Protein AF-A0A6M7XHJ5-F1 (afdb_monomer_lite)

Radius of gyration: 19.48 Å; chains: 1; bounding box: 38×26×70 Å

Sequence (147 aa):
MRHNLIFRFPIRRTSADLGCARAAVDEAEARYRRENIQPPTRANPFPDATVVANAQALERLGREVGALEGLIRHQPENDRMAQRYRQEAGTLAALAEKDAVLVGQAELLRSMLEGVAADAMLAGKREIEVGIAAITATLRERQTFLL

pLDDT: mean 84.41, std 15.48, range [36.16, 96.69]

Structure (mmCIF, N/CA/C/O backbone):
data_AF-A0A6M7XHJ5-F1
#
_entry.id   AF-A0A6M7XHJ5-F1
#
loop_
_atom_site.group_PDB
_atom_site.id
_atom_site.type_symbol
_atom_site.label_atom_id
_atom_site.label_alt_id
_atom_site.label_comp_id
_atom_site.label_asym_id
_atom_site.label_entity_id
_atom_site.label_seq_id
_atom_site.pdbx_PDB_ins_code
_atom_site.Cartn_x
_atom_site.Cartn_y
_atom_site.Cartn_z
_atom_site.occupancy
_atom_site.B_iso_or_equiv
_atom_site.auth_seq_id
_atom_site.auth_comp_id
_atom_site.auth_asym_id
_atom_site.auth_atom_id
_atom_site.pdbx_PDB_model_num
ATOM 1 N N . MET A 1 1 ? 11.111 5.367 36.157 1.00 37.09 1 MET A N 1
ATOM 2 C CA . MET A 1 1 ? 10.244 4.722 35.149 1.00 37.09 1 MET A CA 1
ATOM 3 C C . MET A 1 1 ? 9.780 5.774 34.150 1.00 37.09 1 MET A C 1
ATOM 5 O O . MET A 1 1 ? 8.870 6.536 34.447 1.00 37.09 1 MET A O 1
ATOM 9 N N . ARG A 1 2 ? 10.476 5.904 33.014 1.00 36.16 2 ARG A N 1
ATOM 10 C CA . ARG A 1 2 ? 10.113 6.851 31.951 1.00 36.16 2 ARG A CA 1
ATOM 11 C C . ARG A 1 2 ? 9.034 6.190 31.093 1.00 36.16 2 ARG A C 1
ATOM 13 O O . ARG A 1 2 ? 9.340 5.276 30.338 1.00 36.16 2 ARG A O 1
ATOM 20 N N . HIS A 1 3 ? 7.781 6.598 31.280 1.00 38.34 3 HIS A N 1
ATOM 21 C CA . HIS A 1 3 ? 6.679 6.163 30.428 1.00 38.34 3 HIS A CA 1
ATOM 22 C C . HIS A 1 3 ? 6.934 6.655 29.001 1.00 38.34 3 HIS A C 1
ATOM 24 O O . HIS A 1 3 ? 7.126 7.845 28.753 1.00 38.34 3 HIS A O 1
ATOM 30 N N . ASN A 1 4 ? 7.007 5.688 28.094 1.00 36.66 4 A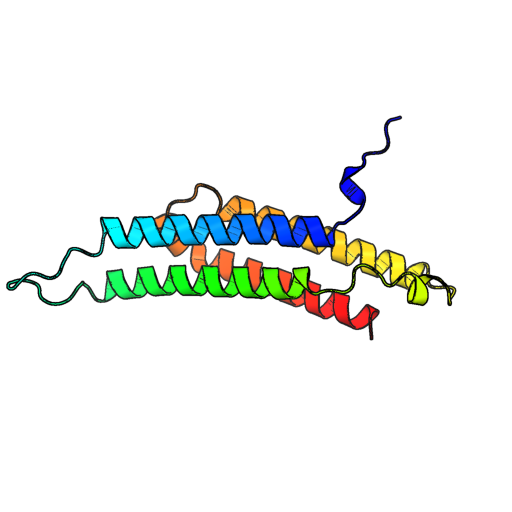SN A N 1
ATOM 31 C CA . ASN A 1 4 ? 7.342 5.837 26.691 1.00 36.66 4 ASN A CA 1
ATOM 32 C C . ASN A 1 4 ? 6.278 6.710 25.998 1.00 36.66 4 ASN A C 1
ATOM 34 O O . ASN A 1 4 ? 5.141 6.285 25.810 1.00 36.66 4 ASN A O 1
ATOM 38 N N . LEU A 1 5 ? 6.644 7.934 25.610 1.00 40.41 5 LEU A N 1
ATOM 39 C CA . LEU A 1 5 ? 5.783 8.906 24.911 1.00 40.41 5 LEU A CA 1
ATOM 40 C C . LEU A 1 5 ? 5.382 8.473 23.481 1.00 40.41 5 LEU A C 1
ATOM 42 O O . LEU A 1 5 ? 4.689 9.214 22.788 1.00 40.41 5 LEU A O 1
ATOM 46 N N . ILE A 1 6 ? 5.784 7.275 23.047 1.00 45.56 6 ILE A N 1
ATOM 47 C CA . ILE A 1 6 ? 5.575 6.735 21.694 1.00 45.56 6 ILE A CA 1
ATOM 48 C C . ILE A 1 6 ? 4.115 6.291 21.457 1.00 45.56 6 ILE A C 1
ATOM 50 O O . ILE A 1 6 ? 3.661 6.261 20.319 1.00 45.56 6 ILE A O 1
ATOM 54 N N . PHE A 1 7 ? 3.327 6.039 22.507 1.00 45.59 7 PHE A N 1
ATOM 55 C CA . PHE A 1 7 ? 1.928 5.592 22.375 1.00 45.59 7 PHE A CA 1
ATOM 56 C C . PHE A 1 7 ? 0.900 6.713 22.163 1.00 45.59 7 PHE A C 1
ATOM 58 O O . PHE A 1 7 ? -0.298 6.448 22.124 1.00 45.59 7 PHE A O 1
ATOM 65 N N . ARG A 1 8 ? 1.321 7.979 22.060 1.00 54.09 8 ARG A N 1
ATOM 66 C CA . ARG A 1 8 ? 0.375 9.097 22.179 1.00 54.09 8 ARG A CA 1
ATOM 67 C C . ARG A 1 8 ? -0.549 9.269 20.964 1.00 54.09 8 ARG A C 1
ATOM 69 O O . ARG A 1 8 ? -1.607 9.862 21.138 1.00 54.09 8 ARG A O 1
ATOM 76 N N . PHE A 1 9 ? -0.190 8.740 19.785 1.00 61.53 9 PHE A N 1
ATOM 77 C CA . PHE A 1 9 ? -0.984 8.858 18.548 1.00 61.53 9 PHE A CA 1
ATOM 78 C C . PHE A 1 9 ? -0.728 7.686 17.566 1.00 61.53 9 PHE A C 1
ATOM 80 O O . PHE A 1 9 ? 0.008 7.862 16.591 1.00 61.53 9 PHE A O 1
ATOM 87 N N . PRO A 1 10 ? -1.309 6.490 17.789 1.00 76.50 10 PRO A N 1
ATOM 88 C CA . PRO A 1 10 ? -1.055 5.310 16.951 1.00 76.50 10 PRO A CA 1
ATOM 89 C C . PRO A 1 10 ? -1.459 5.525 15.484 1.00 76.50 10 PRO A C 1
ATOM 91 O O . PRO A 1 10 ? -0.686 5.208 14.591 1.00 76.50 10 PRO A O 1
ATOM 94 N N . ILE A 1 11 ? -2.583 6.200 15.225 1.00 80.19 11 ILE A N 1
ATOM 95 C CA . ILE A 1 11 ? -3.057 6.524 13.866 1.00 80.19 11 ILE A CA 1
ATOM 96 C C . ILE A 1 11 ? -2.085 7.428 13.086 1.00 80.19 11 ILE A C 1
ATOM 98 O O . ILE A 1 11 ? -1.862 7.233 11.887 1.00 80.19 11 ILE A O 1
ATOM 102 N N . ARG A 1 12 ? -1.446 8.398 13.755 1.00 80.00 12 ARG A N 1
ATOM 103 C CA . ARG A 1 12 ? -0.410 9.229 13.115 1.00 80.00 12 ARG A CA 1
ATOM 104 C C . ARG A 1 12 ? 0.828 8.418 12.763 1.00 80.00 12 ARG A C 1
ATOM 106 O O . ARG A 1 12 ? 1.436 8.660 11.728 1.00 80.00 12 ARG A O 1
ATOM 113 N N . ARG A 1 13 ? 1.198 7.460 13.612 1.00 85.00 13 ARG A N 1
ATOM 114 C CA . ARG A 1 13 ? 2.319 6.563 13.337 1.00 85.00 13 ARG A CA 1
ATOM 115 C C . ARG A 1 13 ? 2.012 5.653 12.151 1.00 85.00 13 ARG A C 1
ATOM 117 O O . ARG A 1 13 ? 2.800 5.623 11.218 1.00 85.00 13 ARG A O 1
ATOM 124 N N . THR A 1 14 ? 0.840 5.018 12.133 1.00 87.69 14 THR A N 1
ATOM 125 C CA . THR A 1 14 ? 0.401 4.174 11.014 1.00 87.69 14 THR A CA 1
ATOM 126 C C . THR A 1 14 ? 0.417 4.936 9.688 1.00 87.69 14 THR A C 1
ATOM 128 O O . THR A 1 14 ? 0.964 4.445 8.707 1.00 87.69 14 THR A O 1
ATOM 131 N N . SER A 1 15 ? -0.132 6.156 9.646 1.00 89.00 15 SER A N 1
ATOM 132 C CA . SER A 1 15 ? -0.089 6.978 8.424 1.00 89.00 15 SER A CA 1
ATOM 133 C C . SER A 1 15 ? 1.333 7.394 8.036 1.00 89.00 15 SER A C 1
ATOM 135 O O . SER A 1 15 ? 1.647 7.400 6.852 1.00 89.00 15 SER A O 1
ATOM 137 N N . ALA A 1 16 ? 2.218 7.681 8.994 1.00 89.44 16 ALA A N 1
ATOM 138 C CA . ALA A 1 16 ? 3.621 7.961 8.693 1.00 89.44 16 ALA A CA 1
ATOM 139 C C . ALA A 1 16 ? 4.345 6.740 8.098 1.00 89.44 16 ALA A C 1
ATOM 141 O O . ALA A 1 16 ? 5.028 6.878 7.086 1.00 89.44 16 ALA A O 1
ATOM 142 N N . ASP A 1 17 ? 4.156 5.549 8.674 1.00 92.25 17 ASP A N 1
ATOM 143 C CA . ASP A 1 17 ? 4.762 4.310 8.175 1.00 92.25 17 ASP A CA 1
ATOM 144 C C . ASP A 1 17 ? 4.269 3.970 6.759 1.00 92.25 17 ASP A C 1
ATOM 146 O O . ASP A 1 17 ? 5.069 3.597 5.899 1.00 92.25 17 ASP A O 1
ATOM 150 N N . LEU A 1 18 ? 2.978 4.185 6.481 1.00 94.19 18 LEU A N 1
ATOM 151 C CA . LEU A 1 18 ? 2.417 4.050 5.133 1.00 94.19 18 LEU A CA 1
ATOM 152 C C . LEU A 1 18 ? 2.942 5.113 4.161 1.00 94.19 18 LEU A C 1
ATOM 154 O O . LEU A 1 18 ? 3.202 4.796 3.003 1.00 94.19 18 LEU A O 1
ATOM 158 N N . GLY A 1 19 ? 3.154 6.347 4.622 1.00 93.50 19 GLY A N 1
ATOM 159 C CA . GLY A 1 19 ? 3.782 7.399 3.821 1.00 93.50 19 GLY A CA 1
ATOM 160 C C . GLY A 1 19 ? 5.221 7.044 3.432 1.00 93.50 19 GLY A C 1
ATOM 161 O O . GLY A 1 19 ? 5.611 7.204 2.275 1.00 93.50 19 GLY A O 1
ATOM 162 N N . CYS A 1 20 ? 5.999 6.482 4.363 1.00 94.25 20 CYS A N 1
ATOM 163 C CA . CYS A 1 20 ? 7.334 5.951 4.078 1.00 94.25 20 CYS A CA 1
ATOM 164 C C . CYS A 1 20 ? 7.285 4.778 3.089 1.00 94.25 20 CYS A C 1
ATOM 166 O O . CYS A 1 20 ? 8.063 4.748 2.136 1.00 94.25 20 CYS A O 1
ATOM 168 N N . ALA A 1 21 ? 6.351 3.842 3.275 1.00 94.50 21 ALA A N 1
ATOM 169 C CA . ALA A 1 21 ? 6.147 2.720 2.362 1.00 94.50 21 ALA A CA 1
ATOM 170 C C . ALA A 1 21 ? 5.805 3.194 0.938 1.00 94.50 21 ALA A C 1
ATOM 172 O O . ALA A 1 21 ? 6.397 2.715 -0.030 1.00 94.50 21 ALA A O 1
ATOM 173 N N . ARG A 1 22 ? 4.910 4.182 0.799 1.00 95.94 22 ARG A N 1
ATOM 174 C CA . ARG A 1 22 ? 4.578 4.801 -0.492 1.00 95.94 22 ARG A CA 1
ATOM 175 C C . ARG A 1 22 ? 5.807 5.428 -1.143 1.00 95.94 22 ARG A C 1
ATOM 177 O O . ARG A 1 22 ? 6.074 5.148 -2.307 1.00 95.94 22 ARG A O 1
ATOM 184 N N . ALA A 1 23 ? 6.562 6.234 -0.399 1.00 95.62 23 ALA A N 1
ATOM 185 C CA . ALA A 1 23 ? 7.765 6.877 -0.920 1.00 95.62 23 ALA A CA 1
ATOM 186 C C . ALA A 1 23 ? 8.805 5.853 -1.409 1.00 95.62 23 ALA A C 1
ATOM 188 O O . ALA A 1 23 ? 9.441 6.066 -2.439 1.00 95.62 23 ALA A O 1
ATOM 189 N N . ALA A 1 24 ? 8.945 4.721 -0.712 1.00 94.62 24 ALA A N 1
ATOM 190 C CA . ALA A 1 24 ? 9.844 3.647 -1.123 1.00 94.62 24 ALA A CA 1
ATOM 191 C C . ALA A 1 24 ? 9.414 2.995 -2.449 1.00 94.62 24 ALA A C 1
ATOM 193 O O . ALA A 1 24 ? 10.260 2.749 -3.311 1.00 94.62 24 ALA A O 1
ATOM 194 N N . VAL A 1 25 ? 8.111 2.757 -2.639 1.00 94.94 25 VAL A N 1
ATOM 195 C CA . VAL A 1 25 ? 7.576 2.232 -3.907 1.00 94.94 25 VAL A CA 1
ATOM 196 C C . VAL A 1 25 ? 7.771 3.236 -5.043 1.00 94.94 25 VAL A C 1
ATOM 198 O O . VAL A 1 25 ? 8.176 2.835 -6.130 1.00 94.94 25 VAL A O 1
ATOM 201 N N . ASP A 1 26 ? 7.555 4.528 -4.790 1.00 96.19 26 ASP A N 1
ATOM 202 C CA . ASP A 1 26 ? 7.720 5.587 -5.797 1.00 96.19 26 ASP A CA 1
ATOM 203 C C . ASP A 1 26 ? 9.165 5.716 -6.269 1.00 96.19 26 ASP A C 1
ATOM 205 O O . ASP A 1 26 ? 9.424 5.804 -7.470 1.00 96.19 26 ASP A O 1
ATOM 209 N N . GLU A 1 27 ? 10.123 5.665 -5.342 1.00 96.19 27 GLU A N 1
ATOM 210 C CA . GLU A 1 27 ? 11.541 5.675 -5.697 1.00 96.19 27 GLU A CA 1
ATOM 211 C C . GLU A 1 27 ? 11.929 4.407 -6.472 1.00 96.19 27 GLU A C 1
ATOM 213 O O . GLU A 1 27 ? 12.627 4.482 -7.489 1.00 96.19 27 GLU A O 1
ATOM 218 N N . ALA A 1 28 ? 11.453 3.234 -6.038 1.00 95.19 28 ALA A N 1
ATOM 219 C CA . ALA A 1 28 ? 11.714 1.976 -6.730 1.00 95.19 28 ALA A CA 1
ATOM 220 C C . ALA A 1 28 ? 11.129 1.971 -8.152 1.00 95.19 28 ALA A C 1
ATOM 222 O O . ALA A 1 28 ? 11.827 1.577 -9.088 1.00 95.19 28 ALA A O 1
ATOM 223 N N . GLU A 1 29 ? 9.899 2.456 -8.334 1.00 96.19 29 GLU A N 1
ATOM 224 C CA . GLU A 1 29 ? 9.250 2.614 -9.637 1.00 96.19 29 GLU A CA 1
ATOM 225 C C . GLU A 1 29 ? 10.019 3.597 -10.529 1.00 96.19 29 GLU A C 1
ATOM 227 O O . GLU A 1 29 ? 10.342 3.281 -11.678 1.00 96.19 29 GLU A O 1
ATOM 232 N N . ALA A 1 30 ? 10.346 4.785 -10.012 1.00 94.38 30 ALA A N 1
ATOM 233 C CA . ALA A 1 30 ? 11.049 5.816 -10.766 1.00 94.38 30 ALA A CA 1
ATOM 234 C C . ALA A 1 30 ? 12.436 5.341 -11.217 1.00 94.38 30 ALA A C 1
ATOM 236 O O . ALA A 1 30 ? 12.856 5.602 -12.348 1.00 94.38 30 ALA A O 1
ATOM 237 N N . ARG A 1 31 ? 13.157 4.619 -10.354 1.00 94.50 31 ARG A N 1
ATOM 238 C CA . ARG A 1 31 ? 14.416 3.959 -10.710 1.00 94.50 31 ARG A CA 1
ATOM 239 C C . ARG A 1 31 ? 14.203 2.871 -11.766 1.00 94.50 31 ARG A C 1
ATOM 241 O O . ARG A 1 31 ? 14.869 2.918 -12.796 1.00 94.50 31 ARG A O 1
ATOM 248 N N . TYR A 1 32 ? 13.226 1.982 -11.578 1.00 94.94 32 TYR A N 1
ATOM 249 C CA . TYR A 1 32 ? 12.918 0.910 -12.529 1.00 94.94 32 TYR A CA 1
ATOM 250 C C . TYR A 1 32 ? 12.632 1.449 -13.932 1.00 94.94 32 TYR A C 1
ATOM 252 O O . TYR A 1 32 ? 13.195 0.960 -14.911 1.00 94.94 32 TYR A O 1
ATOM 260 N N . ARG A 1 33 ? 11.806 2.498 -14.044 1.00 93.81 33 ARG A N 1
ATOM 261 C CA . ARG A 1 33 ? 11.504 3.136 -15.332 1.00 93.81 33 ARG A CA 1
ATOM 262 C C . ARG A 1 33 ? 12.752 3.725 -15.979 1.00 93.81 33 ARG A C 1
ATOM 264 O O . ARG A 1 33 ? 12.955 3.504 -17.166 1.00 93.81 33 ARG A O 1
ATOM 271 N N . ARG A 1 34 ? 13.592 4.441 -15.223 1.00 91.81 34 ARG A N 1
ATOM 272 C CA . ARG A 1 34 ? 14.839 5.027 -15.751 1.00 91.81 34 ARG A CA 1
ATOM 273 C C . ARG A 1 34 ? 15.808 3.969 -16.275 1.00 91.81 34 ARG A C 1
ATOM 275 O O . ARG A 1 34 ? 16.462 4.204 -17.284 1.00 91.81 34 ARG A O 1
ATOM 282 N N . GLU A 1 35 ? 15.907 2.839 -15.585 1.00 92.56 35 GLU A N 1
ATOM 283 C CA . GLU A 1 35 ? 16.855 1.771 -15.915 1.00 92.56 35 GLU A CA 1
ATOM 284 C C . GLU A 1 35 ? 16.361 0.874 -17.059 1.00 92.56 35 GLU A C 1
ATOM 286 O O . GLU A 1 35 ? 17.168 0.414 -17.863 1.00 92.56 35 GLU A O 1
ATOM 291 N N . ASN A 1 36 ? 15.046 0.650 -17.167 1.00 91.00 36 ASN A N 1
ATOM 292 C CA . ASN A 1 36 ? 14.487 -0.354 -18.078 1.00 91.00 36 ASN A CA 1
ATOM 293 C C . ASN A 1 36 ? 13.733 0.234 -19.282 1.00 91.00 36 ASN A C 1
ATOM 295 O O . ASN A 1 36 ? 13.615 -0.429 -20.312 1.00 91.00 36 ASN A O 1
ATOM 299 N N . ILE A 1 37 ? 13.227 1.469 -19.196 1.00 87.75 37 ILE A N 1
ATOM 300 C CA . ILE A 1 37 ? 12.522 2.129 -20.304 1.00 87.75 37 ILE A CA 1
ATOM 301 C C . ILE A 1 37 ? 13.501 3.055 -21.019 1.00 87.75 37 ILE A C 1
ATOM 303 O O . ILE A 1 37 ? 13.726 4.199 -20.624 1.00 87.75 37 ILE A O 1
ATOM 307 N N . GLN A 1 38 ? 14.086 2.544 -22.100 1.00 82.38 38 GLN A N 1
ATOM 308 C CA . GLN A 1 38 ? 14.976 3.330 -22.947 1.00 82.38 38 GLN A CA 1
ATOM 309 C C . GLN A 1 38 ? 14.204 4.430 -23.696 1.00 82.38 38 GLN A C 1
ATOM 311 O O . GLN A 1 38 ? 13.038 4.229 -24.056 1.00 82.38 38 GLN A O 1
ATOM 316 N N . PRO A 1 39 ? 14.847 5.576 -23.988 1.00 82.31 39 PRO A N 1
ATOM 317 C CA . PRO A 1 39 ? 14.275 6.578 -24.874 1.00 82.31 39 PRO A CA 1
ATOM 318 C C . PRO A 1 39 ? 13.908 5.957 -26.231 1.00 82.31 39 PRO A C 1
ATOM 320 O O . PRO A 1 39 ? 14.705 5.190 -26.781 1.00 82.31 39 PRO A O 1
ATOM 323 N N . PRO A 1 40 ? 12.733 6.281 -26.794 1.00 83.94 40 PRO A N 1
ATOM 324 C CA . PRO A 1 40 ? 12.307 5.718 -28.064 1.00 83.94 40 PRO A CA 1
ATOM 325 C C . PRO A 1 40 ? 13.287 6.107 -29.172 1.00 83.94 40 PRO A C 1
ATOM 327 O O . PRO A 1 40 ? 13.689 7.265 -29.309 1.00 83.94 40 PRO A O 1
ATOM 330 N N . THR A 1 41 ? 13.663 5.126 -29.985 1.00 84.88 41 THR A N 1
ATOM 331 C CA . THR A 1 41 ? 14.530 5.322 -31.150 1.00 84.88 41 THR A CA 1
ATOM 332 C C . THR A 1 41 ? 13.776 4.956 -32.421 1.00 84.88 41 THR A C 1
ATOM 334 O O . THR A 1 41 ? 12.747 4.291 -32.378 1.00 84.88 41 THR A O 1
ATOM 337 N N . ARG A 1 42 ? 14.290 5.344 -33.594 1.00 84.50 42 ARG A N 1
ATOM 338 C CA . ARG A 1 42 ? 13.684 4.915 -34.869 1.00 84.50 42 ARG A CA 1
ATOM 339 C C . ARG A 1 42 ? 13.644 3.390 -35.026 1.00 84.50 42 ARG A C 1
ATOM 341 O O . ARG A 1 42 ? 12.716 2.883 -35.641 1.00 84.50 42 ARG A O 1
ATOM 348 N N . ALA A 1 43 ? 14.646 2.684 -34.497 1.00 83.44 43 ALA A N 1
ATOM 349 C CA . ALA A 1 43 ? 14.737 1.226 -34.563 1.00 83.44 43 ALA A CA 1
ATOM 350 C C . ALA A 1 43 ? 13.854 0.536 -33.514 1.00 83.44 43 ALA A C 1
ATOM 352 O O . ALA A 1 43 ? 13.337 -0.545 -33.770 1.00 83.44 43 ALA A O 1
ATOM 353 N N . ASN A 1 44 ? 13.662 1.173 -32.357 1.00 77.81 44 ASN A N 1
ATOM 354 C CA . ASN A 1 44 ? 12.778 0.692 -31.306 1.00 77.81 44 ASN A CA 1
ATOM 355 C C . ASN A 1 44 ? 11.848 1.827 -30.843 1.00 77.81 44 ASN A C 1
ATOM 357 O O . ASN A 1 44 ? 12.174 2.539 -29.886 1.00 77.81 44 ASN A O 1
ATOM 361 N N . PRO A 1 45 ? 10.735 2.061 -31.564 1.00 81.88 45 PRO A N 1
ATOM 362 C CA . PRO A 1 45 ? 9.854 3.198 -31.308 1.00 81.88 45 PRO A CA 1
ATOM 363 C C . PRO A 1 45 ? 8.982 3.013 -30.063 1.00 81.88 45 PRO A C 1
ATOM 365 O O . PRO A 1 45 ? 8.494 4.003 -29.520 1.00 81.88 45 PRO A O 1
ATOM 368 N N . PHE A 1 46 ? 8.793 1.773 -29.603 1.00 84.94 46 PHE A N 1
ATOM 369 C CA . PHE A 1 46 ? 7.975 1.450 -28.439 1.00 84.94 46 PHE A CA 1
ATOM 370 C C . PHE A 1 46 ? 8.787 0.655 -27.412 1.00 84.94 46 PHE A C 1
ATOM 372 O O . PHE A 1 46 ? 9.552 -0.228 -27.797 1.00 84.94 46 PHE A O 1
ATOM 379 N N . PRO A 1 47 ? 8.629 0.939 -26.111 1.00 83.75 47 PRO A N 1
ATOM 380 C CA . PRO A 1 47 ? 9.254 0.139 -25.067 1.00 83.75 47 PRO A CA 1
ATOM 381 C C . PRO A 1 47 ? 8.637 -1.264 -24.991 1.00 83.75 47 PRO A C 1
ATOM 383 O O . PRO A 1 47 ? 7.488 -1.474 -25.382 1.00 83.75 47 PRO A O 1
ATOM 386 N N . ASP A 1 48 ? 9.399 -2.216 -24.449 1.00 89.56 48 ASP A N 1
ATOM 387 C CA . ASP A 1 48 ? 8.937 -3.587 -24.219 1.00 89.56 48 ASP A CA 1
ATOM 388 C C . ASP A 1 48 ? 7.674 -3.601 -23.336 1.00 89.56 48 ASP A C 1
ATOM 390 O O . ASP A 1 48 ? 7.631 -2.986 -22.265 1.00 89.56 48 ASP A O 1
ATOM 394 N N . ALA A 1 49 ? 6.638 -4.316 -23.783 1.00 90.62 49 ALA A N 1
ATOM 395 C CA . ALA A 1 49 ? 5.348 -4.377 -23.101 1.00 90.62 49 ALA A CA 1
ATOM 396 C C . ALA A 1 49 ? 5.441 -4.963 -21.681 1.00 90.62 49 ALA A C 1
ATOM 398 O O . ALA A 1 49 ? 4.711 -4.526 -20.793 1.00 90.62 49 ALA A O 1
ATOM 399 N N . THR A 1 50 ? 6.350 -5.909 -21.445 1.00 91.75 50 THR A N 1
ATOM 400 C CA . THR A 1 50 ? 6.578 -6.531 -20.133 1.00 91.75 50 THR A CA 1
ATOM 401 C C . THR A 1 50 ? 7.192 -5.530 -19.162 1.00 91.75 50 THR A C 1
ATOM 403 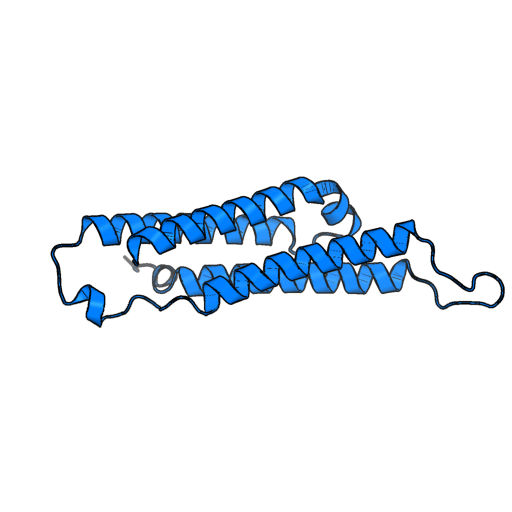O O . THR A 1 50 ? 6.751 -5.417 -18.020 1.00 91.75 50 THR A O 1
ATOM 406 N N . VAL A 1 51 ? 8.163 -4.739 -19.628 1.00 91.75 51 VAL A N 1
ATOM 407 C CA . VAL A 1 51 ? 8.783 -3.670 -18.830 1.00 91.75 51 VAL A CA 1
ATOM 408 C C . VAL A 1 51 ? 7.746 -2.612 -18.458 1.00 91.75 51 VAL A C 1
ATOM 410 O O . VAL A 1 51 ? 7.668 -2.182 -17.306 1.00 91.75 51 VAL A O 1
ATOM 413 N N . VAL A 1 52 ? 6.898 -2.218 -19.411 1.00 92.44 52 VAL A N 1
ATOM 414 C CA . VAL A 1 52 ? 5.806 -1.272 -19.145 1.00 92.44 52 VAL A CA 1
ATOM 415 C C . VAL A 1 52 ? 4.804 -1.850 -18.142 1.00 92.44 52 VAL A C 1
ATOM 417 O O . VAL A 1 52 ? 4.404 -1.142 -17.218 1.00 92.44 52 VAL A O 1
ATOM 420 N N . ALA A 1 53 ? 4.425 -3.123 -18.279 1.00 94.31 53 ALA A N 1
ATOM 421 C CA . ALA A 1 53 ? 3.501 -3.788 -17.361 1.00 94.31 53 ALA A CA 1
ATOM 422 C C . ALA A 1 53 ? 4.053 -3.857 -15.927 1.00 94.31 53 ALA A C 1
ATOM 424 O O . ALA A 1 53 ? 3.327 -3.576 -14.974 1.00 94.31 53 ALA A O 1
ATOM 425 N N . ASN A 1 54 ? 5.343 -4.155 -15.766 1.00 94.19 54 ASN A N 1
ATOM 426 C CA . ASN A 1 54 ? 6.017 -4.163 -14.467 1.00 94.19 54 ASN A CA 1
ATOM 427 C C . ASN A 1 54 ? 6.044 -2.770 -13.823 1.00 94.19 54 ASN A C 1
ATOM 429 O O . ASN A 1 54 ? 5.711 -2.623 -12.647 1.00 94.19 54 ASN A O 1
ATOM 433 N N . ALA A 1 55 ? 6.354 -1.730 -14.602 1.00 94.25 55 ALA A N 1
ATOM 434 C CA . ALA A 1 55 ? 6.308 -0.353 -14.116 1.00 94.25 55 ALA A CA 1
ATOM 435 C C . ALA A 1 55 ? 4.889 0.053 -13.671 1.00 94.25 55 ALA A C 1
ATOM 437 O O . ALA A 1 55 ? 4.714 0.649 -12.611 1.00 94.25 55 ALA A O 1
ATOM 438 N N . GLN A 1 56 ? 3.861 -0.329 -14.436 1.00 95.69 56 GLN A N 1
ATOM 439 C CA . GLN A 1 56 ? 2.459 -0.102 -14.068 1.00 95.69 56 GLN A CA 1
ATOM 440 C C . GLN A 1 56 ? 2.033 -0.885 -12.818 1.00 95.69 56 GLN A C 1
ATOM 442 O O . GLN A 1 56 ? 1.183 -0.414 -12.061 1.00 95.69 56 GLN A O 1
ATOM 447 N N . ALA A 1 57 ? 2.587 -2.079 -12.595 1.00 94.75 57 ALA A N 1
ATOM 448 C CA . ALA A 1 57 ? 2.317 -2.862 -11.394 1.00 94.75 57 ALA A CA 1
ATOM 449 C C . ALA A 1 57 ? 2.869 -2.170 -10.136 1.00 94.75 57 ALA A C 1
ATOM 451 O O . ALA A 1 57 ? 2.150 -2.078 -9.142 1.00 94.75 57 ALA A O 1
ATOM 452 N N . LEU A 1 58 ? 4.089 -1.626 -10.197 1.00 95.00 58 LEU A N 1
ATOM 453 C CA . LEU A 1 58 ? 4.678 -0.823 -9.115 1.00 95.00 58 LEU A CA 1
ATOM 454 C C . 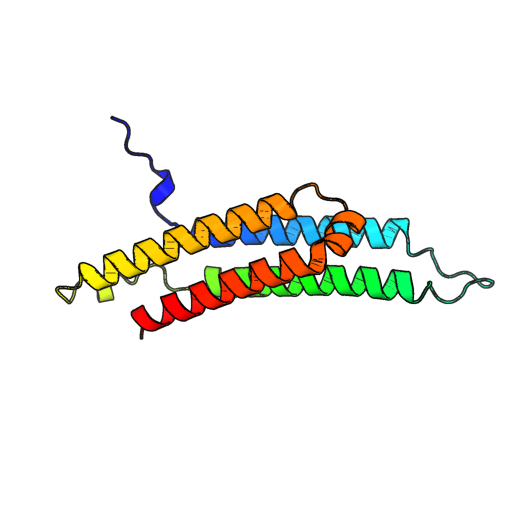LEU A 1 58 ? 3.877 0.461 -8.863 1.00 95.00 58 LEU A C 1
ATOM 456 O O . LEU A 1 58 ? 3.527 0.763 -7.723 1.00 95.00 58 LEU A O 1
ATOM 460 N N . GLU A 1 59 ? 3.500 1.163 -9.933 1.00 96.31 59 GLU A N 1
ATOM 461 C CA . GLU A 1 59 ? 2.670 2.367 -9.852 1.00 96.31 59 GLU A CA 1
ATOM 462 C C . GLU A 1 59 ? 1.330 2.079 -9.150 1.00 96.31 59 GLU A C 1
ATOM 464 O O . GLU A 1 59 ? 0.863 2.859 -8.315 1.00 96.31 59 GLU A O 1
ATOM 469 N N . ARG A 1 60 ? 0.706 0.936 -9.472 1.00 96.31 60 ARG A N 1
ATOM 470 C CA . ARG A 1 60 ? -0.541 0.488 -8.843 1.00 96.31 60 ARG A CA 1
ATOM 471 C C . ARG A 1 60 ? -0.347 0.173 -7.364 1.00 96.31 60 ARG A C 1
ATOM 473 O O . ARG A 1 60 ? -1.141 0.656 -6.564 1.00 96.31 60 ARG A O 1
ATOM 480 N N . LEU A 1 61 ? 0.699 -0.578 -7.011 1.00 94.19 61 LEU A N 1
ATOM 481 C CA . LEU A 1 61 ? 1.011 -0.897 -5.615 1.00 94.19 61 LEU A CA 1
ATOM 482 C C . LEU A 1 61 ? 1.131 0.372 -4.782 1.00 94.19 61 LEU A C 1
ATOM 484 O O . LEU A 1 61 ? 0.490 0.507 -3.743 1.00 94.19 61 LEU A O 1
ATOM 488 N N . GLY A 1 62 ? 1.905 1.342 -5.255 1.00 93.56 62 GLY A N 1
ATOM 489 C CA . GLY A 1 62 ? 2.056 2.564 -4.494 1.00 93.56 62 GLY A CA 1
ATOM 490 C C . GLY A 1 62 ? 0.752 3.383 -4.455 1.00 93.56 62 GLY A C 1
ATOM 491 O O . GLY A 1 62 ? 0.414 3.924 -3.406 1.00 93.56 62 GLY A O 1
ATOM 492 N N . ARG A 1 63 ? -0.066 3.408 -5.521 1.00 96.31 63 ARG A N 1
ATOM 493 C CA . ARG A 1 63 ? -1.406 4.028 -5.458 1.00 96.31 63 ARG A CA 1
ATOM 494 C C . ARG A 1 63 ? -2.287 3.401 -4.373 1.00 96.31 63 ARG A C 1
ATOM 496 O O . ARG A 1 63 ? -2.977 4.131 -3.667 1.00 96.31 63 ARG A O 1
ATOM 503 N N . GLU A 1 64 ? -2.251 2.081 -4.219 1.00 95.44 64 GLU A N 1
ATOM 504 C CA . GLU A 1 64 ? -2.998 1.364 -3.179 1.00 95.44 64 GLU A CA 1
ATOM 505 C C . GLU A 1 64 ? -2.491 1.704 -1.768 1.00 95.44 64 GLU A C 1
ATOM 507 O O . GLU A 1 64 ? -3.294 2.003 -0.881 1.00 95.44 64 GLU A O 1
ATOM 512 N N . VAL A 1 65 ? -1.169 1.758 -1.568 1.00 93.06 65 VAL A N 1
ATOM 513 C CA . VAL A 1 65 ? -0.562 2.182 -0.291 1.00 93.06 65 VAL A CA 1
ATOM 514 C C . VAL A 1 65 ? -0.917 3.637 0.039 1.00 93.06 65 VAL A C 1
ATOM 516 O O . VAL A 1 65 ? -1.319 3.935 1.164 1.00 93.06 65 VAL A O 1
ATOM 519 N N . GLY A 1 66 ? -0.842 4.544 -0.939 1.00 92.88 66 GLY A N 1
ATOM 520 C CA . GLY A 1 66 ? -1.207 5.952 -0.763 1.00 92.88 66 GLY A CA 1
ATOM 521 C C . GLY A 1 66 ? -2.699 6.154 -0.474 1.00 92.88 66 GLY A C 1
ATOM 522 O O . GLY A 1 66 ? -3.070 7.016 0.323 1.00 92.88 66 GLY A O 1
ATOM 523 N N . ALA A 1 67 ? -3.572 5.329 -1.059 1.00 93.31 67 ALA A N 1
ATOM 524 C CA . ALA A 1 67 ? -4.996 5.344 -0.735 1.00 93.31 67 ALA A CA 1
ATOM 525 C C . ALA A 1 67 ? -5.244 4.950 0.731 1.00 93.31 67 ALA A C 1
ATOM 527 O O . ALA A 1 67 ? -6.016 5.620 1.420 1.00 93.31 67 ALA A O 1
ATOM 528 N N . LEU A 1 68 ? -4.559 3.913 1.232 1.00 92.19 68 LEU A N 1
ATOM 529 C CA . LEU A 1 68 ? -4.616 3.535 2.647 1.00 92.19 68 LEU A CA 1
ATOM 530 C C . LEU A 1 68 ? -4.112 4.650 3.563 1.00 92.19 68 LEU A C 1
ATOM 532 O O . LEU A 1 68 ? -4.766 4.971 4.555 1.00 92.19 68 LEU A O 1
ATOM 536 N N . GLU A 1 69 ? -2.984 5.267 3.217 1.00 92.56 69 GLU A N 1
ATOM 537 C CA . GLU A 1 69 ? -2.432 6.392 3.967 1.00 92.56 69 GLU A CA 1
ATOM 538 C C . GLU A 1 69 ? -3.450 7.535 4.089 1.00 92.56 69 GLU A C 1
ATOM 540 O O . GLU A 1 69 ? -3.709 8.023 5.192 1.00 92.56 69 GLU A O 1
ATOM 545 N N . GLY A 1 70 ? -4.077 7.919 2.971 1.00 89.69 70 GLY A N 1
ATOM 546 C CA . GLY A 1 70 ? -5.104 8.957 2.935 1.00 89.69 70 GLY A CA 1
ATOM 547 C C . GLY A 1 70 ? -6.307 8.616 3.813 1.00 89.69 70 GLY A C 1
ATOM 548 O O . GLY A 1 70 ? -6.747 9.448 4.609 1.00 89.69 70 GLY A O 1
ATOM 549 N N . LEU A 1 71 ? -6.802 7.376 3.738 1.00 88.88 71 LEU A N 1
ATOM 550 C CA . LEU A 1 71 ? -7.907 6.915 4.581 1.00 88.88 71 LEU A CA 1
ATOM 551 C C . LEU A 1 71 ? -7.573 7.008 6.073 1.00 88.88 71 LEU A C 1
ATOM 553 O O . LEU A 1 71 ? -8.417 7.438 6.853 1.00 88.88 71 LEU A O 1
ATOM 557 N N . ILE A 1 72 ? -6.357 6.633 6.476 1.00 87.00 72 ILE A N 1
ATOM 558 C CA . ILE A 1 72 ? -5.924 6.668 7.880 1.00 87.00 72 ILE A CA 1
ATOM 559 C C . ILE A 1 72 ? -5.678 8.104 8.351 1.00 87.00 72 ILE A C 1
ATOM 561 O O . ILE A 1 72 ? -6.079 8.459 9.457 1.00 87.00 72 ILE A O 1
ATOM 565 N N . ARG A 1 73 ? -5.076 8.953 7.513 1.00 85.31 73 ARG A N 1
ATOM 566 C CA . ARG A 1 73 ? -4.792 10.362 7.829 1.00 85.31 73 ARG A CA 1
ATOM 567 C C . ARG A 1 73 ? -6.064 11.173 8.090 1.00 85.31 73 ARG A C 1
ATOM 569 O O . ARG A 1 73 ? -6.042 12.086 8.911 1.00 85.31 73 ARG A O 1
ATOM 576 N N . HIS A 1 74 ? -7.156 10.852 7.400 1.00 81.94 74 HIS A N 1
ATOM 577 C CA . HIS A 1 74 ? -8.440 11.541 7.545 1.00 81.94 74 HIS A CA 1
ATOM 578 C C . HIS A 1 74 ? -9.370 10.921 8.600 1.00 81.94 74 HIS A C 1
ATOM 580 O O . HIS A 1 74 ? -10.503 11.378 8.754 1.00 81.94 74 HIS A O 1
ATOM 586 N N . GLN A 1 75 ? -8.912 9.916 9.353 1.00 72.19 75 GLN A N 1
ATOM 587 C CA . GLN A 1 75 ? -9.662 9.411 10.501 1.00 72.19 75 GLN A CA 1
ATOM 588 C C . GLN A 1 75 ? -9.742 10.491 11.592 1.00 72.19 75 GLN A C 1
ATOM 590 O O . GLN A 1 75 ? -8.730 11.130 11.895 1.00 72.19 75 GLN A O 1
ATOM 595 N N . PRO A 1 76 ? -10.907 10.686 12.232 1.00 65.38 76 PRO A N 1
ATOM 596 C CA . PRO A 1 76 ? -10.996 11.559 13.392 1.00 65.38 76 PRO A CA 1
ATOM 597 C C . PRO A 1 76 ? -10.063 11.044 14.499 1.00 65.38 76 PRO A C 1
ATOM 599 O O . PRO A 1 76 ? -10.144 9.887 14.921 1.00 65.38 76 PRO A O 1
ATOM 602 N N . GLU A 1 77 ? -9.160 11.907 14.971 1.00 60.28 77 GLU A N 1
ATOM 603 C CA . GLU A 1 77 ? -8.287 11.631 16.115 1.00 60.28 77 GLU A CA 1
ATOM 604 C C . GLU A 1 77 ? -9.124 11.612 17.395 1.00 60.28 77 GLU A C 1
ATOM 606 O O . GLU A 1 77 ? -9.170 12.619 18.087 1.00 60.28 77 GLU A O 1
ATOM 611 N N . ASN A 1 78 ? -9.818 10.503 17.678 1.00 58.78 78 ASN A N 1
ATOM 612 C CA . ASN A 1 78 ? -10.619 10.276 18.887 1.00 58.78 78 ASN A CA 1
ATOM 613 C C . ASN A 1 78 ? -11.300 11.550 19.406 1.00 58.78 78 ASN A C 1
ATOM 615 O O . ASN A 1 78 ? -10.777 12.237 20.289 1.00 58.78 78 ASN A O 1
ATOM 619 N N . ASP A 1 79 ? -12.469 11.862 18.848 1.00 53.59 79 ASP A N 1
ATOM 620 C CA . ASP A 1 79 ? -13.259 13.005 19.277 1.00 53.59 79 ASP A CA 1
ATOM 621 C C . ASP A 1 79 ? -13.431 12.991 20.809 1.00 53.59 79 ASP A C 1
ATOM 623 O O . ASP A 1 79 ? -14.073 12.112 21.393 1.00 53.59 79 ASP A O 1
ATOM 627 N N . ARG A 1 80 ? -12.819 13.972 21.484 1.00 55.12 80 ARG A N 1
ATOM 628 C CA . ARG A 1 80 ? -12.889 14.128 22.947 1.00 55.12 80 ARG A CA 1
ATOM 629 C C . ARG A 1 80 ? -14.329 14.339 23.426 1.00 55.12 80 ARG A C 1
ATOM 631 O O . ARG A 1 80 ? -14.598 14.164 24.613 1.00 55.12 80 ARG A O 1
ATOM 638 N N . MET A 1 81 ? -15.248 14.708 22.528 1.00 49.59 81 MET A N 1
ATOM 639 C CA . MET A 1 81 ? -16.684 14.775 22.805 1.00 49.59 81 MET A CA 1
ATOM 640 C C . MET A 1 81 ? -17.332 13.388 22.917 1.00 49.59 81 MET A C 1
ATOM 642 O O . MET A 1 81 ? -18.146 13.196 23.817 1.00 49.59 81 MET A O 1
ATOM 646 N N . ALA A 1 82 ? -16.932 12.404 22.100 1.00 49.59 82 ALA A N 1
ATOM 647 C CA . ALA A 1 82 ? -17.423 11.024 22.207 1.00 49.59 82 ALA A CA 1
ATOM 648 C C . ALA A 1 82 ? -16.935 10.352 23.506 1.00 49.59 82 ALA A C 1
ATOM 650 O O . ALA A 1 82 ? -17.706 9.700 24.207 1.00 49.59 82 ALA A O 1
ATOM 651 N N . GLN A 1 83 ? -15.687 10.631 23.909 1.00 52.00 83 GLN A N 1
ATOM 652 C CA . GLN A 1 83 ? -15.103 10.169 25.180 1.00 52.00 83 GLN A CA 1
ATOM 653 C C . GLN A 1 83 ? -15.797 10.730 26.431 1.00 52.00 83 GLN A C 1
ATOM 655 O O . GLN A 1 83 ? -15.649 10.172 27.518 1.00 52.00 83 GLN A O 1
ATOM 660 N N . ARG A 1 84 ? -16.533 11.843 26.313 1.00 55.84 84 ARG A N 1
ATOM 661 C CA . ARG A 1 84 ? -17.158 12.515 27.460 1.00 55.84 84 ARG A CA 1
ATOM 662 C C . ARG A 1 84 ? -18.479 11.896 27.906 1.00 55.84 84 ARG A C 1
ATOM 664 O O . ARG A 1 84 ? -18.926 12.250 28.994 1.00 55.84 84 ARG A O 1
ATOM 671 N N . TYR A 1 85 ? -19.092 11.004 27.120 1.00 53.78 85 TYR A N 1
ATOM 672 C CA . TYR A 1 85 ? -20.500 10.669 27.340 1.00 53.78 85 TYR A CA 1
ATOM 673 C C . TYR A 1 85 ? -20.886 9.245 27.742 1.00 53.78 85 TYR A C 1
ATOM 675 O O . TYR A 1 85 ? -22.041 9.105 28.129 1.00 53.78 85 TYR A O 1
ATOM 683 N N . ARG A 1 86 ? -20.034 8.208 27.785 1.00 58.62 86 ARG A N 1
ATOM 684 C CA . ARG A 1 86 ? -20.517 6.873 28.218 1.00 58.62 86 ARG A CA 1
ATOM 685 C C . ARG A 1 86 ? -19.478 5.972 28.891 1.00 58.62 86 ARG A C 1
ATOM 687 O O . ARG A 1 86 ? -18.274 6.130 28.729 1.00 58.62 86 ARG A O 1
ATOM 694 N N . GLN A 1 87 ? -19.994 5.002 29.651 1.00 58.88 87 GLN A N 1
ATOM 695 C CA . GLN A 1 87 ? -19.296 3.888 30.309 1.00 58.88 87 GLN A CA 1
ATOM 696 C C . GLN A 1 87 ? -18.649 2.917 29.284 1.00 58.88 87 GLN A C 1
ATOM 698 O O . GLN A 1 87 ? -18.980 1.738 29.240 1.00 58.88 87 GLN A O 1
ATOM 703 N N . GLU A 1 88 ? -17.741 3.394 28.428 1.00 66.12 88 GLU A N 1
ATOM 704 C CA . GLU A 1 88 ? -17.245 2.677 27.234 1.00 66.12 88 GLU A CA 1
ATOM 705 C C . GLU A 1 88 ? -15.788 2.193 27.352 1.00 66.12 88 GLU A C 1
ATOM 707 O O . GLU A 1 88 ? -15.016 2.221 26.396 1.00 66.12 88 GLU A O 1
ATOM 712 N N . ALA A 1 89 ? -15.385 1.696 28.525 1.00 71.62 89 ALA A N 1
ATOM 713 C CA . ALA A 1 89 ? -14.045 1.125 28.700 1.00 71.62 89 ALA A CA 1
ATOM 714 C C . ALA A 1 89 ? -13.770 -0.044 27.726 1.00 71.62 89 ALA A C 1
ATOM 716 O O . ALA A 1 89 ? -12.666 -0.157 27.199 1.00 71.62 89 ALA A O 1
ATOM 717 N N . GLY A 1 90 ? -14.784 -0.875 27.444 1.00 75.62 90 GLY A N 1
ATOM 718 C CA . GLY A 1 90 ? -14.675 -1.999 26.506 1.00 75.62 90 GLY A CA 1
ATOM 719 C C . GLY A 1 90 ? -14.477 -1.561 25.052 1.00 75.62 90 GLY A C 1
ATOM 720 O O . GLY A 1 90 ? -13.586 -2.068 24.377 1.00 75.62 90 GLY A O 1
ATOM 721 N N . THR A 1 91 ? -15.244 -0.571 24.586 1.00 78.25 91 THR A N 1
ATOM 722 C CA . THR A 1 91 ? -15.114 -0.015 23.229 1.00 78.25 91 THR A CA 1
ATOM 723 C C . THR A 1 91 ? -13.754 0.646 23.028 1.00 78.25 91 THR A C 1
ATOM 725 O O . THR A 1 91 ? -13.106 0.440 22.005 1.00 78.25 91 THR A O 1
ATOM 728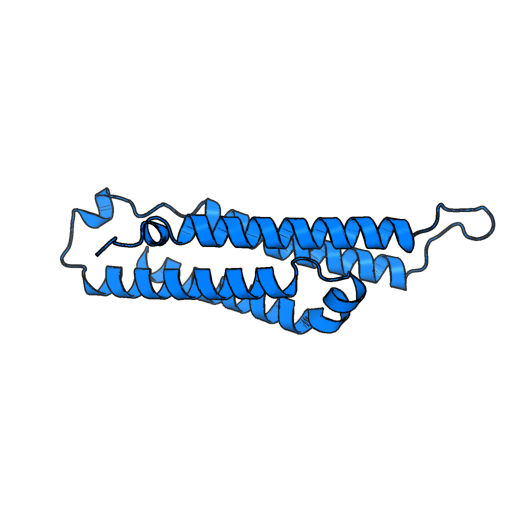 N N . LEU A 1 92 ? -13.274 1.393 24.028 1.00 77.75 92 LEU A N 1
ATOM 729 C CA . LEU A 1 92 ? -11.955 2.024 23.978 1.00 77.75 92 LEU A CA 1
ATOM 730 C C . LEU A 1 92 ? -10.817 0.997 23.975 1.00 77.75 92 LEU A C 1
ATOM 732 O O . LEU A 1 92 ? -9.836 1.188 23.259 1.00 77.75 92 LEU A O 1
ATOM 736 N N . ALA A 1 93 ? -10.947 -0.095 24.735 1.00 81.81 93 ALA A N 1
ATOM 737 C CA . ALA A 1 93 ? -9.977 -1.186 24.715 1.00 81.81 93 ALA A CA 1
ATOM 738 C C . ALA A 1 93 ? -9.930 -1.874 23.340 1.00 81.81 93 ALA A C 1
ATOM 740 O O . ALA A 1 93 ? -8.844 -2.071 22.800 1.00 81.81 93 ALA A O 1
ATOM 741 N N . ALA A 1 94 ? -11.092 -2.154 22.739 1.00 84.62 94 ALA A N 1
ATOM 742 C CA . ALA A 1 94 ? -11.176 -2.736 21.401 1.00 84.62 94 ALA A CA 1
ATOM 743 C C . ALA A 1 94 ? -10.580 -1.808 20.326 1.00 84.62 94 ALA A C 1
ATOM 745 O O . ALA A 1 94 ? -9.815 -2.256 19.474 1.00 84.62 94 ALA A O 1
ATOM 746 N N . LEU A 1 95 ? -10.862 -0.502 20.390 1.00 83.81 95 LEU A N 1
ATOM 747 C CA . LEU A 1 95 ? -10.255 0.489 19.495 1.00 83.81 95 LEU A CA 1
ATOM 748 C C . LEU A 1 95 ? -8.729 0.537 19.642 1.00 83.81 95 LEU A C 1
ATOM 750 O O . LEU A 1 95 ? -8.021 0.540 18.638 1.00 83.81 95 LEU A O 1
ATOM 754 N N . ALA A 1 96 ? -8.219 0.530 20.877 1.00 83.94 96 ALA A N 1
ATOM 755 C CA . ALA A 1 96 ? -6.783 0.528 21.140 1.00 83.94 96 ALA A CA 1
ATOM 756 C C . ALA A 1 96 ? -6.092 -0.741 20.608 1.00 83.94 96 ALA A C 1
ATOM 758 O O . ALA A 1 96 ? -4.979 -0.662 20.088 1.00 83.94 96 ALA A O 1
ATOM 759 N N . GLU A 1 97 ? -6.750 -1.899 20.696 1.00 88.19 97 GLU A N 1
ATOM 760 C CA . GLU A 1 97 ? -6.254 -3.151 20.122 1.00 88.19 97 GLU A CA 1
ATOM 761 C C . GLU A 1 97 ? -6.166 -3.068 18.592 1.00 88.19 97 GLU A C 1
ATOM 763 O O . GLU A 1 97 ? -5.128 -3.398 18.014 1.00 88.19 97 GLU A O 1
ATOM 768 N N . LYS A 1 98 ? -7.206 -2.551 17.924 1.00 90.00 98 LYS A N 1
ATOM 769 C CA . LYS A 1 98 ? -7.182 -2.352 16.465 1.00 90.00 98 LYS A CA 1
ATOM 770 C C . LYS A 1 98 ? -6.107 -1.358 16.039 1.00 90.00 98 LYS A C 1
ATOM 772 O O . LYS A 1 98 ? -5.410 -1.609 15.060 1.00 90.00 98 LYS A O 1
ATOM 777 N N . ASP A 1 99 ? -5.920 -0.279 16.793 1.00 89.38 99 ASP A N 1
ATOM 778 C CA . ASP A 1 99 ? -4.855 0.694 16.551 1.00 89.38 99 ASP A CA 1
ATOM 779 C C . ASP A 1 99 ? -3.459 0.055 16.673 1.00 89.38 99 ASP A C 1
ATOM 781 O O . ASP A 1 99 ? -2.588 0.313 15.841 1.00 89.38 99 ASP A O 1
ATOM 785 N N . ALA A 1 100 ? -3.239 -0.820 17.660 1.00 89.88 100 ALA A N 1
ATOM 786 C CA . ALA A 1 100 ? -1.976 -1.545 17.813 1.00 89.88 100 ALA A CA 1
ATOM 787 C C . ALA A 1 100 ? -1.713 -2.512 16.644 1.00 89.88 100 ALA A C 1
ATOM 789 O O . ALA A 1 100 ? -0.594 -2.563 16.128 1.00 89.88 100 ALA A O 1
ATOM 790 N N . VAL A 1 101 ? -2.744 -3.234 16.189 1.00 94.44 101 VAL A N 1
ATOM 791 C CA . VAL A 1 101 ? -2.656 -4.114 15.012 1.00 94.44 101 VAL A CA 1
ATOM 792 C C . VAL A 1 101 ? -2.333 -3.309 13.751 1.00 94.44 101 VAL A C 1
ATOM 794 O O . VAL A 1 101 ? -1.436 -3.693 13.004 1.00 94.44 101 VAL A O 1
ATOM 797 N N . LEU A 1 102 ? -3.002 -2.171 13.536 1.00 92.94 102 LEU A N 1
ATOM 798 C CA . LEU A 1 102 ? -2.749 -1.291 12.391 1.00 92.94 102 LEU A CA 1
ATOM 799 C C . LEU A 1 102 ? -1.306 -0.782 12.359 1.00 92.94 102 LEU A C 1
ATOM 801 O O . LEU A 1 102 ? -0.688 -0.778 11.296 1.00 92.94 102 LEU A O 1
ATOM 805 N N . VAL A 1 103 ? -0.757 -0.371 13.507 1.00 92.88 103 VAL A N 1
ATOM 806 C CA . VAL A 1 103 ? 0.657 0.025 13.614 1.00 92.88 103 VAL A CA 1
ATOM 807 C C . VAL A 1 103 ? 1.570 -1.132 13.204 1.00 92.88 103 VAL A C 1
ATOM 809 O O . VAL A 1 103 ? 2.401 -0.950 12.321 1.00 92.88 103 VAL A O 1
ATOM 812 N N . GLY A 1 104 ? 1.382 -2.331 13.765 1.00 94.12 104 GLY A N 1
ATOM 813 C CA . GLY A 1 104 ? 2.222 -3.487 13.431 1.00 94.12 104 GLY A CA 1
ATOM 814 C C . GLY A 1 104 ? 2.141 -3.896 11.955 1.00 94.12 104 GLY A C 1
ATOM 815 O O . GLY A 1 104 ? 3.158 -4.204 11.337 1.00 94.12 104 GLY A O 1
ATOM 816 N N . GLN A 1 105 ? 0.947 -3.855 11.359 1.00 96.44 105 GLN A N 1
ATOM 817 C CA . GLN A 1 105 ? 0.754 -4.162 9.940 1.00 96.44 105 GLN A CA 1
ATOM 818 C C . GLN A 1 105 ? 1.413 -3.116 9.026 1.00 96.44 105 GLN A C 1
ATOM 820 O O . GLN A 1 105 ? 2.043 -3.487 8.036 1.00 96.44 105 GLN A O 1
ATOM 825 N N . ALA A 1 106 ? 1.306 -1.825 9.355 1.00 94.69 106 ALA A N 1
ATOM 826 C CA . ALA A 1 106 ? 1.952 -0.761 8.588 1.00 94.69 106 ALA A CA 1
ATOM 827 C C . ALA A 1 106 ? 3.482 -0.799 8.714 1.00 94.69 106 ALA A C 1
ATOM 829 O O . ALA A 1 106 ? 4.175 -0.622 7.715 1.00 94.69 106 ALA A O 1
ATOM 830 N N . GLU A 1 107 ? 4.016 -1.093 9.902 1.00 95.62 107 GLU A N 1
ATOM 831 C CA . GLU A 1 107 ? 5.454 -1.299 10.112 1.00 95.62 107 GLU A CA 1
ATOM 832 C C . GLU A 1 107 ? 5.987 -2.480 9.297 1.00 95.62 107 GLU A C 1
ATOM 834 O O . GLU A 1 107 ? 7.026 -2.363 8.644 1.00 95.62 107 GLU A O 1
ATOM 839 N N . LEU A 1 108 ? 5.267 -3.607 9.299 1.00 95.38 108 LEU A N 1
ATOM 840 C CA . LEU A 1 108 ? 5.632 -4.772 8.498 1.00 95.38 108 LEU A CA 1
ATOM 841 C C . LEU A 1 108 ? 5.635 -4.422 7.007 1.00 95.38 108 LEU A C 1
ATOM 843 O O . LEU A 1 108 ? 6.629 -4.677 6.328 1.00 95.38 108 LEU A O 1
ATOM 847 N N . LEU A 1 109 ? 4.572 -3.781 6.514 1.00 95.44 109 LEU A N 1
ATOM 848 C CA . LEU A 1 109 ? 4.478 -3.358 5.118 1.00 95.44 109 LEU A CA 1
ATOM 849 C C . LEU A 1 109 ? 5.618 -2.401 4.741 1.00 95.44 109 LEU A C 1
ATOM 851 O O . LEU A 1 109 ? 6.235 -2.571 3.693 1.00 95.44 109 LEU A O 1
ATOM 855 N N . ARG A 1 110 ? 5.955 -1.446 5.617 1.00 95.00 110 ARG A N 1
ATOM 856 C CA . ARG A 1 110 ? 7.115 -0.564 5.439 1.00 95.00 110 ARG A CA 1
ATOM 857 C C . ARG A 1 110 ? 8.404 -1.371 5.318 1.00 95.00 110 ARG A C 1
ATOM 859 O O . ARG A 1 110 ? 9.150 -1.161 4.371 1.00 95.00 110 ARG A O 1
ATOM 866 N N . SER A 1 111 ? 8.644 -2.329 6.215 1.00 95.31 111 SER A N 1
ATOM 867 C CA . SER A 1 111 ? 9.860 -3.158 6.202 1.00 95.31 111 SER A CA 1
ATOM 868 C C . SER A 1 111 ? 10.015 -4.017 4.940 1.00 95.31 111 SER A C 1
ATOM 870 O O . SER A 1 111 ? 11.135 -4.304 4.529 1.00 95.31 111 SER A O 1
ATOM 872 N N . MET A 1 112 ? 8.903 -4.396 4.300 1.00 93.38 112 MET A N 1
ATOM 873 C CA . MET A 1 112 ? 8.900 -5.153 3.043 1.00 93.38 112 MET A CA 1
ATOM 874 C C . MET A 1 112 ? 9.216 -4.288 1.816 1.00 93.38 112 MET A C 1
ATOM 876 O O . MET A 1 112 ? 9.479 -4.831 0.745 1.00 93.38 112 MET A O 1
ATOM 880 N N . LEU A 1 113 ? 9.141 -2.961 1.941 1.00 94.06 113 LEU A N 1
ATOM 881 C CA . LEU A 1 113 ? 9.239 -2.022 0.821 1.00 94.06 113 LEU A CA 1
ATOM 882 C C . LEU A 1 113 ? 10.445 -1.084 0.947 1.00 94.06 113 LEU A C 1
ATOM 884 O O . LEU A 1 113 ? 11.067 -0.718 -0.048 1.00 94.06 113 LEU A O 1
ATOM 888 N N . GLU A 1 114 ? 10.806 -0.695 2.164 1.00 93.56 114 GLU A N 1
ATOM 889 C CA . GLU A 1 114 ? 11.888 0.244 2.434 1.00 93.56 114 GLU A CA 1
ATOM 890 C C . GLU A 1 114 ? 13.248 -0.343 2.027 1.00 93.56 114 GLU A C 1
ATOM 892 O O . GLU A 1 114 ? 13.674 -1.388 2.513 1.00 93.56 114 GLU A O 1
ATOM 897 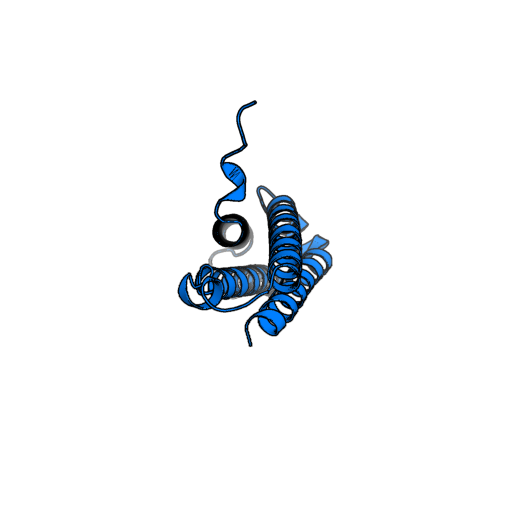N N . GLY A 1 115 ? 13.936 0.332 1.100 1.00 90.62 115 GLY A N 1
ATOM 898 C CA . GLY A 1 115 ? 15.240 -0.102 0.588 1.00 90.62 115 GLY A CA 1
ATOM 899 C C . GLY A 1 115 ? 15.201 -1.313 -0.352 1.00 90.62 115 GLY A C 1
ATOM 900 O O . GLY A 1 115 ? 16.257 -1.764 -0.797 1.00 90.62 115 GLY A O 1
ATOM 901 N N . VAL A 1 116 ? 14.017 -1.828 -0.693 1.00 93.31 116 VAL A N 1
ATOM 902 C CA . VAL A 1 116 ? 13.865 -3.006 -1.555 1.00 93.31 116 VAL A CA 1
ATOM 903 C C . VAL A 1 116 ? 13.933 -2.610 -3.036 1.00 93.31 116 VAL A C 1
ATOM 905 O O . VAL A 1 116 ? 13.465 -1.551 -3.454 1.00 93.31 116 VAL A O 1
ATOM 908 N N . ALA A 1 117 ? 14.577 -3.445 -3.854 1.00 92.25 117 ALA A N 1
ATOM 909 C CA . ALA A 1 117 ? 14.647 -3.238 -5.298 1.00 92.25 117 ALA A CA 1
ATOM 910 C C . ALA A 1 117 ? 13.311 -3.582 -5.978 1.00 92.25 117 ALA A C 1
ATOM 912 O O . ALA A 1 117 ? 12.588 -4.470 -5.529 1.00 92.25 117 ALA A O 1
ATOM 913 N N . ALA A 1 118 ? 13.018 -2.922 -7.099 1.00 92.62 118 ALA A N 1
ATOM 914 C CA . ALA A 1 118 ? 11.776 -3.105 -7.849 1.00 92.62 118 ALA A CA 1
ATOM 915 C C . ALA A 1 118 ? 11.506 -4.573 -8.228 1.00 92.62 118 ALA A C 1
ATOM 917 O O . ALA A 1 118 ? 10.390 -5.050 -8.046 1.00 92.62 118 ALA A O 1
ATOM 918 N N . ASP A 1 119 ? 12.525 -5.316 -8.667 1.00 92.62 119 ASP A N 1
ATOM 919 C CA . ASP A 1 119 ? 12.371 -6.731 -9.034 1.00 92.62 119 ASP A CA 1
ATOM 920 C C . ASP A 1 119 ? 11.972 -7.605 -7.838 1.00 92.62 119 ASP A C 1
ATOM 922 O O . ASP A 1 119 ? 11.124 -8.488 -7.960 1.00 92.62 119 ASP A O 1
ATOM 926 N N . ALA A 1 120 ? 12.532 -7.327 -6.657 1.00 93.12 120 ALA A N 1
ATOM 927 C CA . ALA A 1 120 ? 12.176 -8.032 -5.429 1.00 93.12 120 ALA A CA 1
ATOM 928 C C . ALA A 1 120 ? 10.756 -7.670 -4.957 1.00 93.12 120 ALA A C 1
ATOM 930 O O . ALA A 1 120 ? 10.019 -8.553 -4.521 1.00 93.12 120 ALA A O 1
ATOM 931 N N . MET A 1 121 ? 10.336 -6.407 -5.110 1.00 94.56 121 MET A N 1
ATOM 932 C CA . MET A 1 121 ? 8.948 -5.995 -4.853 1.00 94.56 121 MET A CA 1
ATOM 933 C C . MET A 1 121 ? 7.964 -6.684 -5.805 1.00 94.56 121 MET A C 1
ATOM 935 O O . MET A 1 121 ? 6.904 -7.131 -5.377 1.00 94.56 121 MET A O 1
ATOM 939 N N . LEU A 1 122 ? 8.309 -6.797 -7.090 1.00 94.38 122 LEU A N 1
ATOM 940 C CA . LEU A 1 122 ? 7.486 -7.480 -8.090 1.00 94.38 122 LEU A CA 1
ATOM 941 C C . LEU A 1 122 ? 7.387 -8.983 -7.806 1.00 94.38 122 LEU A C 1
ATOM 943 O O . LEU A 1 122 ? 6.302 -9.553 -7.921 1.00 94.38 122 LEU A O 1
ATOM 947 N N . ALA A 1 123 ? 8.486 -9.612 -7.382 1.00 95.62 123 ALA A N 1
ATOM 948 C CA . ALA A 1 123 ? 8.498 -11.015 -6.977 1.00 95.62 123 ALA A CA 1
ATOM 949 C C . ALA A 1 123 ? 7.629 -11.269 -5.731 1.00 95.62 123 ALA A C 1
ATOM 951 O O . ALA A 1 123 ? 6.901 -12.258 -5.696 1.00 95.62 123 ALA A O 1
ATOM 952 N N . GLY A 1 124 ? 7.663 -10.362 -4.747 1.00 94.06 124 GLY A N 1
ATOM 953 C CA . GLY A 1 124 ? 6.853 -10.408 -3.520 1.00 94.06 124 GLY A CA 1
ATOM 954 C C . GLY A 1 124 ? 5.496 -9.700 -3.617 1.00 94.06 124 GLY A C 1
ATOM 955 O O . GLY A 1 124 ? 4.890 -9.358 -2.598 1.00 94.06 124 GLY A O 1
ATOM 956 N N . LYS A 1 125 ? 5.021 -9.405 -4.834 1.00 94.19 125 LYS A N 1
ATOM 957 C CA . LYS A 1 125 ? 3.832 -8.570 -5.056 1.00 94.19 125 LYS A CA 1
ATOM 958 C C . LYS A 1 125 ? 2.591 -9.124 -4.362 1.00 94.19 125 LYS A C 1
ATOM 960 O O . LYS A 1 125 ? 1.811 -8.358 -3.803 1.00 94.19 125 LYS A O 1
ATOM 965 N N . ARG A 1 126 ? 2.406 -10.446 -4.384 1.00 95.19 126 ARG A N 1
ATOM 966 C CA . ARG A 1 126 ? 1.238 -11.097 -3.779 1.00 95.19 126 ARG A CA 1
ATOM 967 C C . ARG A 1 126 ? 1.219 -10.892 -2.266 1.00 95.19 126 ARG A C 1
ATOM 969 O O . ARG A 1 126 ? 0.167 -10.630 -1.695 1.00 95.19 126 ARG A O 1
ATOM 976 N N . GLU A 1 127 ? 2.368 -11.005 -1.617 1.00 95.88 127 GLU A N 1
ATOM 977 C CA . GLU A 1 127 ? 2.526 -10.805 -0.181 1.00 95.88 127 GLU A CA 1
ATOM 978 C C . GLU A 1 127 ? 2.242 -9.347 0.204 1.00 95.88 127 GLU A C 1
ATOM 980 O O . GLU A 1 127 ? 1.557 -9.095 1.195 1.00 95.88 127 GLU A O 1
ATOM 985 N N . ILE A 1 128 ? 2.697 -8.392 -0.614 1.00 94.94 128 ILE A N 1
ATOM 986 C CA . ILE A 1 128 ? 2.407 -6.961 -0.436 1.00 94.94 128 ILE A CA 1
ATOM 987 C C . ILE A 1 128 ? 0.896 -6.700 -0.559 1.00 94.94 128 ILE A C 1
ATOM 989 O O . ILE A 1 128 ? 0.315 -6.045 0.306 1.00 94.94 128 ILE A O 1
ATOM 993 N N . GLU A 1 129 ? 0.235 -7.262 -1.577 1.00 95.44 129 GLU A N 1
ATOM 994 C CA . GLU A 1 129 ? -1.223 -7.157 -1.766 1.00 95.44 129 GLU A CA 1
ATOM 995 C C . GLU A 1 129 ? -2.002 -7.755 -0.582 1.00 95.44 129 GLU A C 1
ATOM 997 O O . GLU A 1 129 ? -2.991 -7.177 -0.126 1.00 95.44 129 GLU A O 1
ATOM 1002 N N . VAL A 1 130 ? -1.537 -8.881 -0.030 1.00 96.62 130 VAL A N 1
ATOM 1003 C CA . VAL A 1 130 ? -2.108 -9.478 1.189 1.00 96.62 130 VAL A CA 1
ATOM 1004 C C . VAL A 1 130 ? -1.942 -8.542 2.390 1.00 96.62 130 VAL A C 1
ATOM 1006 O O . VAL A 1 130 ? -2.892 -8.368 3.155 1.00 96.62 130 VAL A O 1
ATOM 1009 N N . GLY A 1 131 ? -0.782 -7.898 2.542 1.00 95.19 131 GLY A N 1
ATOM 1010 C CA . GLY A 1 131 ? -0.546 -6.896 3.584 1.00 95.19 131 GLY A CA 1
ATOM 1011 C C . GLY A 1 131 ? -1.496 -5.697 3.478 1.00 95.19 131 GLY A C 1
ATOM 1012 O O . GLY A 1 131 ? -2.132 -5.318 4.462 1.00 95.19 131 GLY A O 1
ATOM 1013 N N . ILE A 1 132 ? -1.672 -5.152 2.270 1.00 95.38 132 ILE A N 1
ATOM 1014 C CA . ILE A 1 132 ? -2.616 -4.058 1.975 1.00 95.38 132 ILE A CA 1
ATOM 1015 C C . ILE A 1 132 ? -4.056 -4.474 2.316 1.00 95.38 132 ILE A C 1
ATOM 1017 O O . ILE A 1 132 ? -4.794 -3.726 2.970 1.00 95.38 132 ILE A O 1
ATOM 1021 N N . ALA A 1 133 ? -4.465 -5.683 1.922 1.00 95.81 133 ALA A N 1
ATOM 1022 C CA . ALA A 1 133 ? -5.792 -6.213 2.222 1.00 95.81 133 ALA A CA 1
ATOM 1023 C C . ALA A 1 133 ? -6.020 -6.386 3.734 1.00 95.81 133 ALA A C 1
ATOM 1025 O O . ALA A 1 133 ? -7.092 -6.038 4.234 1.00 95.81 133 ALA A O 1
ATOM 1026 N N . ALA A 1 134 ? -5.011 -6.855 4.474 1.00 96.69 134 ALA A N 1
ATOM 1027 C CA . ALA A 1 134 ? -5.080 -7.005 5.925 1.00 96.69 134 ALA A CA 1
ATOM 1028 C C . ALA A 1 134 ? -5.260 -5.654 6.638 1.00 96.69 134 ALA A C 1
ATOM 1030 O O . ALA A 1 134 ? -6.141 -5.531 7.487 1.00 96.69 134 ALA A O 1
ATOM 1031 N N . ILE A 1 135 ? -4.507 -4.619 6.243 1.00 95.25 135 ILE A N 1
ATOM 1032 C CA . ILE A 1 135 ? -4.662 -3.255 6.784 1.00 95.25 135 ILE A CA 1
ATOM 1033 C C . ILE A 1 135 ? -6.062 -2.713 6.480 1.00 95.25 135 ILE A C 1
ATOM 1035 O O . ILE A 1 135 ? -6.720 -2.145 7.354 1.00 95.25 135 ILE A O 1
ATOM 1039 N N . THR A 1 136 ? -6.550 -2.931 5.255 1.00 94.44 136 THR A N 1
ATOM 1040 C CA . THR A 1 136 ? -7.902 -2.525 4.840 1.00 94.44 136 THR A CA 1
ATOM 1041 C C . THR A 1 136 ? -8.977 -3.173 5.715 1.00 94.44 136 THR A C 1
ATOM 1043 O O . THR A 1 136 ? -9.918 -2.499 6.138 1.00 94.44 136 THR A O 1
ATOM 1046 N N . ALA A 1 137 ? -8.852 -4.473 5.991 1.00 94.88 137 ALA A N 1
ATOM 1047 C CA . ALA A 1 137 ? -9.792 -5.213 6.826 1.00 94.88 137 ALA A CA 1
ATOM 1048 C C . ALA A 1 137 ? -9.795 -4.682 8.267 1.00 94.88 137 ALA A C 1
ATOM 1050 O O . ALA A 1 137 ? -10.856 -4.310 8.770 1.00 94.88 137 ALA A O 1
ATOM 1051 N N . THR A 1 138 ? -8.618 -4.526 8.884 1.00 93.69 138 THR A N 1
ATOM 1052 C CA . THR A 1 138 ? -8.495 -3.967 10.239 1.00 93.69 138 THR A CA 1
ATOM 1053 C C . THR A 1 138 ? -9.083 -2.555 10.320 1.00 93.69 138 THR A C 1
ATOM 1055 O O . THR A 1 138 ? -9.762 -2.215 11.289 1.00 93.69 138 THR A O 1
ATOM 1058 N N . LEU A 1 139 ? -8.872 -1.724 9.292 1.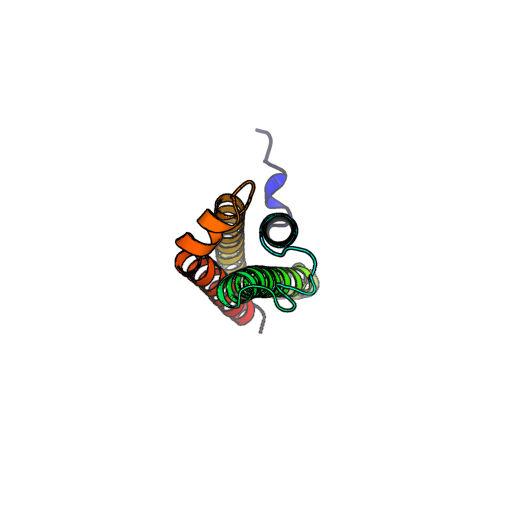00 90.38 139 LEU A N 1
ATOM 1059 C CA . LEU A 1 139 ? -9.414 -0.366 9.247 1.00 90.38 139 LEU A CA 1
ATOM 1060 C C . LEU A 1 139 ? -10.949 -0.355 9.192 1.00 90.38 139 LEU A C 1
ATOM 1062 O O . LEU A 1 139 ? -11.576 0.462 9.867 1.00 90.38 139 LEU A O 1
ATOM 1066 N N . ARG A 1 140 ? -11.556 -1.270 8.427 1.00 89.88 140 ARG A N 1
ATOM 1067 C CA . ARG A 1 140 ? -13.018 -1.433 8.367 1.00 89.88 140 ARG A CA 1
ATOM 1068 C C . ARG A 1 140 ? -13.586 -1.921 9.695 1.00 89.88 140 ARG A C 1
ATOM 1070 O O . ARG A 1 140 ? -14.574 -1.369 10.162 1.00 89.88 140 ARG A O 1
ATOM 1077 N N . GLU A 1 141 ? -12.945 -2.898 10.332 1.00 88.75 141 GLU A N 1
ATOM 1078 C CA . GLU A 1 141 ? -13.336 -3.365 11.669 1.00 88.75 141 GLU A CA 1
ATOM 1079 C C . GLU A 1 141 ? -13.229 -2.251 12.710 1.00 88.75 141 GLU A C 1
ATOM 1081 O O . GLU A 1 141 ? -14.097 -2.097 13.559 1.00 88.75 141 GLU A O 1
ATOM 1086 N N . ARG A 1 142 ? -12.192 -1.415 12.641 1.00 87.12 142 ARG A N 1
ATOM 1087 C CA . ARG A 1 142 ? -12.075 -0.251 13.523 1.00 87.12 142 ARG A CA 1
ATOM 1088 C C . ARG A 1 142 ? -13.248 0.719 13.338 1.00 87.12 142 ARG A C 1
ATOM 1090 O O . ARG A 1 142 ? -13.764 1.238 14.323 1.00 87.12 142 ARG A O 1
ATOM 1097 N N . GLN A 1 143 ? -13.678 0.958 12.097 1.00 83.38 143 GLN A N 1
ATOM 1098 C CA . GLN A 1 143 ? -14.803 1.852 11.799 1.00 83.38 143 GLN A CA 1
ATOM 1099 C C . GLN A 1 143 ? -16.125 1.367 12.407 1.00 83.38 143 GLN A C 1
ATOM 1101 O O . GLN A 1 143 ? -16.936 2.207 12.777 1.00 83.38 143 GLN A O 1
ATOM 1106 N N . THR A 1 144 ? -16.338 0.057 12.591 1.00 83.81 144 THR A N 1
ATOM 1107 C CA . THR A 1 144 ? -17.582 -0.444 13.207 1.00 83.81 144 THR A CA 1
ATOM 1108 C C . THR A 1 144 ? -17.735 -0.054 14.675 1.00 83.81 144 THR A C 1
ATOM 1110 O O . THR A 1 144 ? -18.845 -0.074 15.183 1.00 83.81 144 THR A O 1
ATOM 1113 N N . PHE A 1 145 ? -16.645 0.301 15.362 1.00 74.38 145 PHE A N 1
ATOM 1114 C CA . PHE A 1 145 ? -16.685 0.805 16.741 1.00 74.38 145 PHE A CA 1
ATOM 1115 C C . PHE A 1 145 ? -16.918 2.322 16.827 1.00 74.38 145 PHE A C 1
ATOM 1117 O O . PHE A 1 145 ? -17.039 2.855 17.928 1.00 74.38 145 PHE A O 1
ATOM 1124 N N . LEU A 1 146 ? -16.922 3.022 15.687 1.00 70.69 146 LEU A N 1
ATOM 1125 C CA . LEU A 1 146 ? -17.079 4.479 15.592 1.00 70.69 146 LEU A CA 1
ATOM 1126 C C . LEU A 1 146 ? -18.435 4.905 15.002 1.00 70.69 146 LEU A C 1
ATOM 1128 O O . LEU A 1 146 ? -18.701 6.105 14.929 1.00 70.69 146 LEU A O 1
ATOM 1132 N N . LEU A 1 147 ? -19.247 3.940 14.559 1.00 63.88 147 LEU A N 1
ATOM 1133 C CA . LEU A 1 147 ? -20.607 4.108 14.036 1.00 63.88 147 LEU A CA 1
ATOM 1134 C C . LEU A 1 147 ? -21.633 3.766 15.122 1.00 63.88 147 LEU A C 1
ATOM 1136 O O . LEU A 1 147 ? -22.671 4.462 15.170 1.00 63.88 147 LEU A O 1
#

Secondary structure (DSSP, 8-state):
----GGGG-HHHHHHHHHHHHHHHHHHHHHHHHHHH-PPP-SS--S--HHHHHHHHHHHHHHHHHHHHHHHHHTS----TTGGGSS--HHHHHHHHHHHHHHHHHHHHHHHHHTT--HHHHHHTHHHHHHHHHHHHHHHHHHHHTT-

Foldseek 3Di:
DDDDPVLVALLVLLLVLLVLLLVLLVVQLVVLCVVQPDDADPVRNDGDPVSVVLSVLSVVLSVLSVVLSVLSVPDPRPPVVVVVDDPPPVLVVLLSVLSVVSNVLSNVLSVQRHPDHSVSCSVCVVVNVVSSVVSVVSSVVSVVSVD